Protein AF-A0A2A3YPL8-F1 (afdb_monomer_lite)

Sequence (164 aa):
PYVEADTEEEAMRKLDAIEKEHPQGISAQAAYKRYGPCTLHPAGFHTRKSAGYKYGGVKPVTVCTKKVTGIKMASQLRVKNGLMWVKAGIEIPQTANDKDLRTGGKYKKKYYTVKFTQTNMKYKCKGTKKHKWSASSIGRLRYQGRTLWARVTSPILSVPCGPH

pLDDT: mean 84.48, std 14.18, range [32.38, 96.62]

Structure (mmCIF, N/CA/C/O backbone):
data_AF-A0A2A3YPL8-F1
#
_entry.id   AF-A0A2A3YPL8-F1
#
loop_
_atom_site.group_PDB
_atom_site.id
_atom_site.type_symbol
_atom_site.label_atom_id
_atom_site.label_alt_id
_atom_site.label_comp_id
_atom_site.label_asym_id
_atom_site.label_entity_id
_atom_site.label_seq_id
_atom_site.pdbx_PDB_ins_code
_atom_site.Cartn_x
_atom_site.Cartn_y
_atom_site.Cartn_z
_atom_site.occupancy
_atom_site.B_iso_or_equiv
_atom_site.auth_seq_id
_atom_site.auth_comp_id
_atom_site.auth_asym_id
_atom_site.auth_atom_id
_atom_site.pdbx_PDB_model_num
ATOM 1 N N . PRO A 1 1 ? -1.170 -4.346 10.824 1.00 63.16 1 PRO A N 1
ATOM 2 C CA . PRO A 1 1 ? -2.210 -3.772 11.724 1.00 63.16 1 PRO A CA 1
ATOM 3 C C . PRO A 1 1 ? -1.957 -2.264 11.896 1.00 63.16 1 PRO A C 1
ATOM 5 O O . PRO A 1 1 ? -0.865 -1.838 11.533 1.00 63.16 1 PRO A O 1
ATOM 8 N N . TYR A 1 2 ? -2.930 -1.473 12.371 1.00 73.12 2 TYR A N 1
ATOM 9 C CA . TYR A 1 2 ? -2.817 -0.007 12.478 1.00 73.12 2 TYR A CA 1
ATOM 10 C C . TYR A 1 2 ? -2.493 0.472 13.915 1.00 73.12 2 TYR A C 1
ATOM 12 O O . TYR A 1 2 ? -3.326 0.377 14.798 1.00 73.12 2 TYR A O 1
ATOM 20 N N . VAL A 1 3 ? -1.323 1.040 14.184 1.00 76.50 3 VAL A N 1
ATOM 21 C CA . VAL A 1 3 ? -0.933 1.562 15.505 1.00 76.50 3 VAL A CA 1
ATOM 22 C C . VAL A 1 3 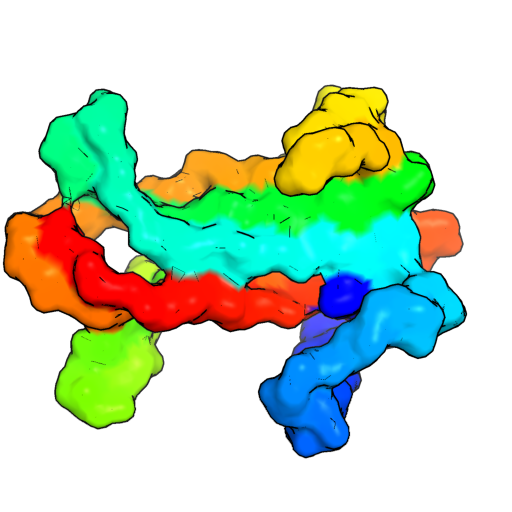? -1.430 2.982 15.762 1.00 76.50 3 VAL A C 1
ATOM 24 O O . VAL A 1 3 ? -1.438 3.805 14.857 1.00 76.50 3 VAL A O 1
ATOM 27 N N . GLU A 1 4 ? -1.827 3.288 16.995 1.00 79.12 4 GLU A N 1
ATOM 28 C CA . GLU A 1 4 ? -2.165 4.657 17.404 1.00 79.12 4 GLU A CA 1
ATOM 29 C C . GLU A 1 4 ? -0.896 5.486 17.634 1.00 79.12 4 GLU A C 1
ATOM 31 O O . GLU A 1 4 ? 0.023 5.050 18.338 1.00 79.12 4 GLU A O 1
ATOM 36 N N . ALA A 1 5 ? -0.838 6.661 17.011 1.00 80.62 5 ALA A N 1
ATOM 37 C CA . ALA A 1 5 ? 0.240 7.634 17.161 1.00 80.62 5 ALA A CA 1
ATOM 38 C C . ALA A 1 5 ? -0.201 8.998 16.621 1.00 80.62 5 ALA A C 1
ATOM 40 O O . ALA A 1 5 ? -0.953 9.069 15.636 1.00 80.62 5 ALA A O 1
ATOM 41 N N . ASP A 1 6 ? 0.318 10.064 17.221 1.00 80.31 6 ASP A N 1
ATOM 42 C CA . ASP A 1 6 ? -0.021 11.433 16.833 1.00 80.31 6 ASP A CA 1
ATOM 43 C C . ASP A 1 6 ? 0.791 11.899 15.620 1.00 80.31 6 ASP A C 1
ATOM 45 O O . ASP A 1 6 ? 0.291 12.667 14.791 1.00 80.31 6 ASP A O 1
ATOM 49 N N . THR A 1 7 ? 2.003 11.361 15.447 1.00 80.06 7 THR A N 1
ATOM 50 C CA . THR A 1 7 ? 2.887 11.658 14.313 1.00 80.06 7 THR A CA 1
ATOM 51 C C . THR A 1 7 ? 3.238 10.411 13.502 1.00 80.06 7 THR A C 1
ATOM 53 O O . THR A 1 7 ? 3.169 9.275 13.978 1.00 80.06 7 THR A O 1
ATOM 56 N N . GLU A 1 8 ? 3.624 10.624 12.240 1.00 78.19 8 GLU A N 1
ATOM 57 C CA . GLU A 1 8 ? 4.111 9.544 11.376 1.00 78.19 8 GLU A CA 1
ATOM 58 C C . GLU A 1 8 ? 5.420 8.948 11.908 1.00 78.19 8 GLU A C 1
ATOM 60 O O . GLU A 1 8 ? 5.601 7.735 11.885 1.00 78.19 8 GLU A O 1
ATOM 65 N N . GLU A 1 9 ? 6.311 9.777 12.447 1.00 82.00 9 GLU A N 1
ATOM 66 C CA . GLU A 1 9 ? 7.596 9.340 13.001 1.00 82.00 9 GLU A CA 1
ATOM 67 C C . GLU A 1 9 ? 7.408 8.416 14.209 1.00 82.00 9 GLU A C 1
ATOM 69 O O . GLU A 1 9 ? 8.010 7.343 14.280 1.00 82.00 9 GLU A O 1
ATOM 74 N N . GLU A 1 10 ? 6.519 8.787 15.132 1.00 80.31 10 GLU A N 1
ATOM 75 C CA . GLU A 1 10 ? 6.169 7.954 16.281 1.00 80.31 10 GLU A CA 1
ATOM 76 C C . GLU A 1 10 ? 5.510 6.642 15.826 1.00 80.31 10 GLU A C 1
ATOM 78 O O . GLU A 1 10 ? 5.859 5.563 16.315 1.00 80.31 10 GLU A O 1
ATOM 83 N N . ALA A 1 11 ? 4.605 6.712 14.843 1.00 79.06 11 ALA A N 1
ATOM 84 C CA . ALA A 1 11 ? 3.990 5.532 14.250 1.00 79.06 11 ALA A CA 1
ATOM 85 C C . ALA A 1 11 ? 5.027 4.574 13.659 1.00 79.06 11 ALA A C 1
ATOM 87 O O . ALA A 1 11 ? 4.959 3.371 13.915 1.00 79.06 11 ALA A O 1
ATOM 88 N N . MET A 1 12 ? 5.985 5.087 12.881 1.00 78.12 12 MET A N 1
ATOM 89 C CA . MET A 1 12 ? 7.026 4.263 12.270 1.00 78.12 12 MET A CA 1
ATOM 90 C C . MET A 1 12 ? 7.912 3.616 13.329 1.00 78.12 12 MET A C 1
ATOM 92 O O . MET A 1 12 ? 8.137 2.415 13.236 1.00 78.12 12 MET A O 1
ATOM 96 N N . ARG A 1 13 ? 8.304 4.338 14.390 1.00 78.94 13 ARG A N 1
ATOM 97 C CA . ARG A 1 13 ? 9.070 3.746 15.504 1.00 78.94 13 ARG A CA 1
ATOM 98 C C . ARG A 1 13 ? 8.303 2.620 16.201 1.00 78.94 13 ARG A C 1
ATOM 100 O O . ARG A 1 13 ? 8.882 1.572 16.481 1.00 78.94 13 ARG A O 1
ATOM 107 N N . LYS A 1 14 ? 7.000 2.800 16.451 1.00 76.81 14 LYS A N 1
ATOM 108 C CA . LYS A 1 14 ? 6.141 1.749 17.030 1.00 76.81 14 LYS A CA 1
ATOM 109 C C . LYS A 1 14 ? 6.022 0.538 16.101 1.00 76.81 14 LYS A C 1
ATOM 111 O O . LYS A 1 14 ? 6.071 -0.597 16.566 1.00 76.81 14 LYS A O 1
ATOM 116 N N . LEU A 1 15 ? 5.877 0.768 14.796 1.00 73.62 15 LEU A N 1
ATOM 117 C CA . LEU A 1 15 ? 5.802 -0.296 13.791 1.00 73.62 15 LEU A CA 1
ATOM 118 C C . LEU A 1 15 ? 7.136 -1.039 13.634 1.00 73.62 15 LEU A C 1
ATOM 120 O O . LEU A 1 15 ? 7.119 -2.261 13.534 1.00 73.62 15 LEU A O 1
ATOM 124 N N . ASP A 1 16 ? 8.269 -0.334 13.675 1.00 75.44 16 ASP A N 1
ATOM 125 C CA . ASP A 1 16 ? 9.614 -0.924 13.655 1.00 75.44 16 ASP A CA 1
ATOM 126 C C . ASP A 1 16 ? 9.837 -1.835 14.871 1.00 75.44 16 ASP A C 1
ATOM 128 O O . ASP A 1 16 ? 10.317 -2.960 14.724 1.00 75.44 16 ASP A O 1
ATOM 132 N N . ALA A 1 17 ? 9.452 -1.381 16.070 1.00 71.56 17 ALA A N 1
ATOM 133 C CA . ALA A 1 17 ? 9.551 -2.181 17.293 1.00 71.56 17 ALA A CA 1
ATOM 134 C C . ALA A 1 17 ? 8.712 -3.465 17.196 1.00 71.56 17 ALA A C 1
ATOM 136 O O . ALA A 1 17 ? 9.207 -4.559 17.461 1.00 71.56 17 ALA A O 1
ATOM 137 N N . ILE A 1 18 ? 7.475 -3.341 16.712 1.00 68.38 18 ILE A N 1
ATOM 138 C CA . ILE A 1 18 ? 6.569 -4.469 16.482 1.00 68.38 18 ILE A CA 1
ATOM 139 C C . ILE A 1 18 ? 7.136 -5.470 15.463 1.00 68.38 18 ILE A C 1
ATOM 141 O O . ILE A 1 18 ? 7.054 -6.677 15.680 1.00 68.38 18 ILE A O 1
ATOM 145 N N . GLU A 1 19 ? 7.683 -4.994 14.341 1.00 66.44 19 GLU A N 1
ATOM 146 C CA . GLU A 1 19 ? 8.289 -5.857 13.317 1.00 66.44 19 GLU A CA 1
ATOM 147 C C . GLU A 1 19 ? 9.526 -6.589 13.860 1.00 66.44 19 GLU A C 1
ATOM 149 O O . GLU A 1 19 ? 9.744 -7.752 13.519 1.00 66.44 19 GLU A O 1
ATOM 154 N N . LYS A 1 20 ? 10.302 -5.945 14.743 1.00 67.62 20 LYS A N 1
ATOM 155 C CA . LYS A 1 20 ? 11.466 -6.548 15.407 1.00 67.62 20 LYS A CA 1
ATOM 156 C C . LYS A 1 20 ? 11.073 -7.621 16.428 1.00 67.62 20 LYS A C 1
ATOM 158 O O . LYS A 1 20 ? 11.727 -8.658 16.490 1.00 67.62 20 LYS A O 1
ATOM 163 N N . GLU A 1 21 ? 10.023 -7.388 17.212 1.00 61.50 21 GLU A N 1
ATOM 164 C CA . GLU A 1 21 ? 9.518 -8.341 18.216 1.00 61.50 21 GLU A CA 1
ATOM 165 C C . GLU A 1 21 ? 8.763 -9.519 17.585 1.00 61.50 21 GLU A C 1
ATOM 167 O O . GLU A 1 21 ? 8.763 -10.631 18.115 1.00 61.50 21 GLU A O 1
ATOM 172 N N . HIS A 1 22 ? 8.141 -9.300 16.424 1.00 58.75 22 HIS A N 1
ATOM 173 C CA . HIS A 1 22 ? 7.321 -10.294 15.738 1.00 58.75 22 HIS A CA 1
ATOM 174 C C . HIS A 1 22 ? 7.706 -10.434 14.256 1.00 58.75 22 HIS A C 1
ATOM 176 O O . HIS A 1 22 ? 6.899 -10.107 13.378 1.00 58.75 22 HIS A O 1
ATOM 182 N N . PRO A 1 23 ? 8.887 -11.004 13.942 1.00 52.88 23 PRO A N 1
ATOM 183 C CA . PRO A 1 23 ? 9.346 -11.174 12.559 1.00 52.88 23 PRO A CA 1
ATOM 184 C C . PRO A 1 23 ? 8.433 -12.098 11.733 1.00 52.88 23 PRO A C 1
ATOM 186 O O . PRO A 1 23 ? 8.375 -11.983 10.511 1.00 52.88 23 PRO A O 1
ATOM 189 N N . GLN A 1 24 ? 7.676 -12.979 12.401 1.00 44.22 24 GLN A N 1
ATOM 190 C CA . GLN A 1 24 ? 6.705 -13.900 11.791 1.00 44.22 24 GLN A CA 1
ATOM 191 C C . GLN A 1 24 ? 5.288 -13.288 11.648 1.00 44.22 24 GLN A C 1
ATOM 193 O O . GLN A 1 24 ? 4.376 -13.940 11.139 1.00 44.22 24 GLN A O 1
ATOM 198 N N . GLY A 1 25 ? 5.092 -12.035 12.086 1.00 49.47 25 GLY A N 1
ATOM 199 C CA . GLY A 1 25 ? 3.812 -11.319 12.097 1.00 49.47 25 GLY A CA 1
ATOM 200 C C . GLY A 1 25 ? 3.022 -11.450 13.410 1.00 49.47 25 GLY A C 1
ATOM 201 O O . GLY A 1 25 ? 3.077 -12.464 14.099 1.00 49.47 25 GLY A O 1
ATOM 202 N N . ILE A 1 26 ? 2.258 -10.407 13.765 1.00 48.12 26 ILE A N 1
ATOM 203 C CA . ILE A 1 26 ? 1.371 -10.415 14.944 1.00 48.12 26 ILE A CA 1
ATOM 204 C C . ILE A 1 26 ? 0.098 -11.221 14.640 1.00 48.12 26 ILE A C 1
ATOM 206 O O . ILE A 1 26 ? -0.540 -11.010 13.603 1.00 48.12 26 ILE A O 1
ATOM 210 N N . SER A 1 27 ? -0.334 -12.074 15.574 1.00 37.09 27 SER A N 1
ATOM 211 C CA . SER A 1 27 ? -1.632 -12.754 15.495 1.00 37.09 27 SER A CA 1
ATOM 212 C C . SER A 1 27 ? -2.795 -11.747 15.431 1.00 37.09 27 SER A C 1
ATOM 214 O O . SER A 1 27 ? -2.871 -10.771 16.184 1.00 37.09 27 SER A O 1
ATOM 216 N N . ALA A 1 28 ? -3.737 -11.970 14.509 1.00 35.16 28 ALA A N 1
ATOM 217 C CA . ALA A 1 28 ? -4.826 -11.030 14.228 1.00 35.16 28 ALA A CA 1
ATOM 218 C C . ALA A 1 28 ? -5.714 -10.720 15.456 1.00 35.16 28 ALA A C 1
ATOM 220 O O . ALA A 1 28 ? -6.254 -9.618 15.542 1.00 35.16 28 ALA A O 1
ATOM 221 N N . GLN A 1 29 ? -5.834 -11.644 16.424 1.00 32.38 29 GLN A N 1
ATOM 222 C CA . GLN A 1 29 ? -6.605 -11.444 17.661 1.00 32.38 29 GLN A CA 1
ATOM 223 C C . GLN A 1 29 ? -5.930 -10.497 18.667 1.00 32.38 29 GLN A C 1
ATOM 225 O O . GLN A 1 29 ? -6.612 -9.631 19.217 1.00 32.38 29 GLN A O 1
ATOM 230 N N . ALA A 1 30 ? -4.613 -10.602 18.884 1.00 34.84 30 ALA A N 1
ATOM 231 C CA . ALA A 1 30 ? -3.884 -9.683 19.765 1.00 34.84 30 ALA A CA 1
ATOM 232 C C . ALA A 1 30 ? -3.809 -8.271 19.158 1.00 34.84 30 ALA A C 1
ATOM 234 O O . ALA A 1 30 ? -3.880 -7.268 19.870 1.00 34.84 30 ALA A O 1
ATOM 235 N N . ALA A 1 31 ? -3.760 -8.189 17.824 1.00 41.31 31 ALA A N 1
ATOM 236 C CA . ALA A 1 31 ? -3.744 -6.920 17.116 1.00 41.31 31 ALA A CA 1
ATOM 237 C C . ALA A 1 31 ? -5.090 -6.169 17.161 1.00 41.31 31 ALA A C 1
ATOM 239 O O . ALA A 1 31 ? -5.108 -4.944 17.249 1.00 41.31 31 ALA A O 1
ATOM 240 N N . TYR A 1 32 ? -6.223 -6.879 17.139 1.00 37.53 32 TYR A N 1
ATOM 241 C CA . TYR A 1 32 ? -7.555 -6.260 17.073 1.00 37.53 32 TYR A CA 1
ATOM 242 C C . TYR A 1 32 ? -7.919 -5.452 18.330 1.00 37.53 32 TYR A C 1
ATOM 244 O O . TYR A 1 32 ? -8.640 -4.460 18.238 1.00 37.53 32 TYR A O 1
ATOM 252 N N . LYS A 1 33 ? -7.401 -5.844 19.505 1.00 37.94 33 LYS A N 1
ATOM 253 C CA . LYS A 1 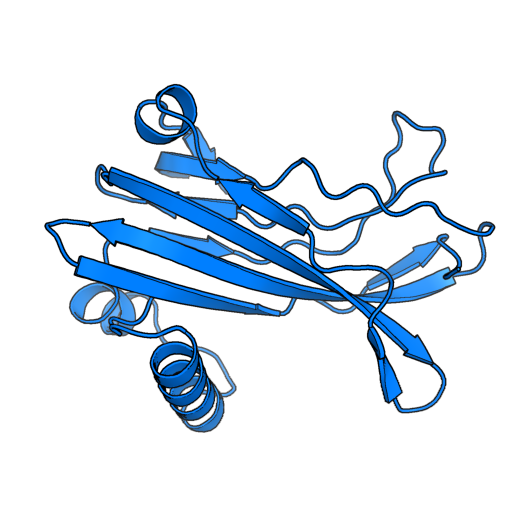33 ? -7.642 -5.132 20.773 1.00 37.94 33 LYS A CA 1
ATOM 254 C C . LYS A 1 33 ? -6.800 -3.859 20.939 1.00 37.94 33 LYS A C 1
ATOM 256 O O . LYS A 1 33 ? -7.202 -2.996 21.710 1.00 37.94 33 LYS A O 1
ATOM 261 N N . ARG A 1 34 ? -5.668 -3.726 20.233 1.00 51.03 34 ARG A N 1
ATOM 262 C CA . ARG A 1 34 ? -4.742 -2.581 20.369 1.00 51.03 34 ARG A CA 1
ATOM 263 C C . ARG A 1 34 ? -4.684 -1.646 19.154 1.00 51.03 34 ARG A C 1
ATOM 265 O O . ARG A 1 34 ? -4.267 -0.507 19.314 1.00 51.03 34 ARG A O 1
ATOM 272 N N . TYR A 1 35 ? -5.093 -2.088 17.959 1.00 58.19 35 TYR A N 1
ATOM 273 C CA . TYR A 1 35 ? -4.652 -1.463 16.699 1.00 58.19 35 TYR A CA 1
ATOM 274 C C . TYR A 1 35 ? -5.785 -1.135 15.689 1.00 58.19 35 TYR A C 1
ATOM 276 O O . TYR A 1 35 ? -5.585 -1.124 14.475 1.00 58.19 35 TYR A O 1
ATOM 284 N N . GLY A 1 36 ? -6.998 -0.849 16.179 1.00 72.38 36 GLY A N 1
ATOM 285 C CA . GLY A 1 36 ? -8.106 -0.290 15.385 1.00 72.38 36 GLY A CA 1
ATOM 286 C C . GLY A 1 36 ? -8.902 -1.263 14.495 1.00 72.38 36 GLY A C 1
ATOM 287 O O . GLY A 1 36 ? -8.561 -2.436 14.361 1.00 72.38 36 GLY A O 1
ATOM 288 N N . PRO A 1 37 ? -9.998 -0.793 13.859 1.00 87.50 37 PRO A N 1
ATOM 289 C CA . PRO A 1 37 ? -10.951 -1.650 13.143 1.00 87.50 37 PRO A CA 1
ATOM 290 C C . PRO A 1 37 ? -10.505 -2.052 11.730 1.00 87.50 37 PRO A C 1
ATOM 292 O O . PRO A 1 37 ? -11.273 -2.698 11.013 1.00 87.50 37 PRO A O 1
ATOM 295 N N . CYS A 1 38 ? -9.313 -1.634 11.296 1.00 88.25 38 CYS A N 1
ATOM 296 C CA . CYS A 1 38 ? -8.846 -1.812 9.927 1.00 88.25 38 CYS A CA 1
ATOM 297 C C . CYS A 1 38 ? -7.549 -2.607 9.846 1.00 88.25 38 CYS A C 1
ATOM 299 O O . CYS A 1 38 ? -6.727 -2.625 10.757 1.00 88.25 38 CYS A O 1
ATOM 301 N N . THR A 1 39 ? -7.331 -3.233 8.695 1.00 89.38 39 THR A N 1
ATOM 302 C CA . THR A 1 39 ? -6.082 -3.903 8.343 1.00 89.38 39 THR A CA 1
ATOM 303 C C . THR A 1 39 ? -5.640 -3.452 6.961 1.00 89.38 39 THR A C 1
ATOM 305 O O . THR A 1 39 ? -6.428 -3.463 6.017 1.00 89.38 39 THR A O 1
ATOM 308 N N . LEU A 1 40 ? -4.372 -3.054 6.857 1.00 88.88 40 LEU A N 1
ATOM 309 C CA . LEU A 1 40 ? -3.703 -2.781 5.593 1.00 88.88 40 LEU A CA 1
ATOM 310 C C . LEU A 1 40 ? -3.087 -4.080 5.067 1.00 88.88 40 LEU A C 1
ATOM 312 O O . LEU A 1 40 ? -2.344 -4.751 5.783 1.00 88.88 40 LEU A O 1
ATOM 316 N N . HIS A 1 41 ? -3.395 -4.430 3.824 1.00 89.56 41 HIS A N 1
ATOM 317 C CA . HIS A 1 41 ? -2.854 -5.591 3.135 1.00 89.56 41 HIS A CA 1
ATOM 318 C C . HIS A 1 41 ? -1.925 -5.159 1.998 1.00 89.56 41 HIS A C 1
ATOM 320 O O . HIS A 1 41 ? -2.321 -4.324 1.175 1.00 89.56 41 HIS A O 1
ATOM 326 N N . PRO A 1 42 ? -0.721 -5.749 1.904 1.00 88.88 42 PRO A N 1
ATOM 327 C CA . PRO A 1 42 ? 0.171 -5.495 0.787 1.00 88.88 42 PRO A CA 1
ATOM 328 C C . PRO A 1 42 ? -0.378 -6.110 -0.503 1.00 88.88 42 PRO A C 1
ATOM 330 O O . PRO A 1 42 ? -1.154 -7.069 -0.482 1.00 88.88 42 PRO A O 1
ATOM 333 N N . ALA A 1 43 ? 0.092 -5.599 -1.637 1.00 87.00 43 ALA A N 1
ATOM 334 C CA . ALA A 1 43 ? -0.147 -6.197 -2.942 1.00 87.00 43 ALA A CA 1
ATOM 335 C C . ALA A 1 43 ? 1.158 -6.239 -3.729 1.00 87.00 43 ALA A C 1
ATOM 337 O O . ALA A 1 43 ? 1.877 -5.247 -3.796 1.00 87.00 43 ALA A O 1
ATOM 338 N N . GLY A 1 44 ? 1.445 -7.383 -4.346 1.00 88.25 44 GLY A N 1
ATOM 339 C CA . GLY A 1 44 ? 2.623 -7.536 -5.189 1.00 88.25 44 GLY A CA 1
ATOM 340 C C . GLY A 1 44 ? 2.625 -6.567 -6.373 1.00 88.25 44 GLY A C 1
ATOM 341 O O . GLY A 1 44 ? 1.570 -6.194 -6.905 1.00 88.25 44 GLY A O 1
ATOM 342 N N . PHE A 1 45 ? 3.828 -6.170 -6.789 1.00 92.50 45 PHE A N 1
ATOM 343 C CA . PHE A 1 45 ? 3.999 -5.377 -7.999 1.00 92.50 45 PHE A CA 1
ATOM 344 C C . PHE A 1 45 ? 3.485 -6.162 -9.207 1.00 92.50 45 PHE A C 1
ATOM 346 O O . PHE A 1 45 ? 3.796 -7.341 -9.367 1.00 92.50 45 PHE A O 1
ATOM 353 N N . HIS A 1 46 ? 2.699 -5.513 -10.057 1.00 92.75 46 HIS A N 1
ATOM 354 C CA . HIS A 1 46 ? 2.190 -6.107 -11.287 1.00 92.75 46 HIS A CA 1
ATOM 355 C C . HIS A 1 46 ? 2.150 -5.075 -12.403 1.00 92.75 46 HIS A C 1
ATOM 357 O O . HIS A 1 46 ? 1.927 -3.884 -12.174 1.00 92.75 46 HIS A O 1
ATOM 363 N N . THR A 1 47 ? 2.328 -5.549 -13.630 1.00 92.12 47 THR A N 1
ATOM 364 C CA . THR A 1 47 ? 2.124 -4.763 -14.842 1.00 92.12 47 THR A CA 1
ATOM 365 C C . THR A 1 47 ? 0.647 -4.754 -15.238 1.00 92.12 47 THR A C 1
ATOM 367 O O . THR A 1 47 ? -0.110 -5.698 -15.003 1.00 92.12 47 THR A O 1
ATOM 370 N N . ARG A 1 48 ? 0.198 -3.640 -15.814 1.00 87.12 48 ARG A N 1
ATOM 371 C CA . ARG A 1 48 ? -1.193 -3.403 -16.201 1.00 87.12 48 ARG A CA 1
ATOM 372 C C . ARG A 1 48 ? -1.423 -3.922 -17.621 1.00 87.12 48 ARG A C 1
ATOM 374 O O . ARG A 1 48 ? -0.960 -3.306 -18.580 1.00 87.12 48 ARG A O 1
ATOM 381 N N . LYS A 1 49 ? -2.201 -5.003 -17.761 1.00 84.06 49 LYS A N 1
ATOM 382 C CA . LYS A 1 49 ? -2.606 -5.551 -19.072 1.00 84.06 49 LYS A CA 1
ATOM 383 C C . LYS A 1 49 ? -3.308 -4.503 -19.943 1.00 84.06 49 LYS A C 1
ATOM 385 O O . LYS A 1 49 ? -2.972 -4.365 -21.112 1.00 84.06 49 LYS A O 1
ATOM 390 N N . SER A 1 50 ? -4.205 -3.707 -19.355 1.00 80.56 50 SER A N 1
ATOM 391 C CA . SER A 1 50 ? -4.957 -2.654 -20.060 1.00 80.56 50 SER A CA 1
ATOM 392 C C . SER A 1 50 ? -4.090 -1.545 -20.665 1.00 80.56 50 SER A C 1
ATOM 394 O O . SER A 1 50 ? -4.575 -0.780 -21.484 1.00 80.56 50 SER A O 1
ATOM 396 N N . ALA A 1 51 ? -2.816 -1.446 -20.276 1.00 80.44 51 ALA A N 1
ATOM 397 C CA . ALA A 1 51 ? -1.871 -0.479 -20.824 1.00 80.44 51 ALA A CA 1
ATOM 398 C C . ALA A 1 51 ? -0.748 -1.158 -21.629 1.00 80.44 51 ALA A C 1
ATOM 400 O O . ALA A 1 51 ? 0.372 -0.647 -21.683 1.00 80.44 51 ALA A O 1
ATOM 401 N N . GLY A 1 52 ? -1.016 -2.348 -22.183 1.00 83.06 52 GLY A N 1
ATOM 402 C CA . GLY A 1 52 ? -0.043 -3.130 -22.951 1.00 83.06 52 GLY A CA 1
ATOM 403 C C . GLY A 1 52 ? 1.205 -3.486 -22.144 1.00 83.06 52 GLY A C 1
ATOM 404 O O . GLY A 1 52 ? 2.301 -3.495 -22.690 1.00 83.06 52 GLY A O 1
ATOM 405 N N . TYR A 1 53 ? 1.060 -3.683 -20.827 1.00 86.69 53 TYR A N 1
ATOM 406 C CA . TYR A 1 53 ? 2.157 -3.953 -19.890 1.00 86.69 53 TYR A CA 1
ATOM 407 C C . TYR A 1 53 ? 3.214 -2.835 -19.771 1.00 86.69 53 TYR A C 1
ATOM 409 O O . TYR A 1 53 ? 4.215 -3.013 -19.084 1.00 86.69 53 TYR A O 1
ATOM 417 N N . LYS A 1 54 ? 2.965 -1.646 -20.342 1.00 89.81 54 LYS A N 1
ATOM 418 C CA . LYS A 1 54 ? 3.877 -0.485 -20.287 1.00 89.81 54 LYS A CA 1
ATOM 419 C C . LYS A 1 54 ? 3.921 0.208 -18.925 1.00 89.81 54 LYS A C 1
ATOM 421 O O . LYS A 1 54 ? 4.770 1.067 -18.705 1.00 89.81 54 LYS A O 1
ATOM 426 N N . TYR A 1 55 ? 2.993 -0.126 -18.029 1.00 92.81 55 TYR A N 1
ATOM 427 C CA . TYR A 1 55 ? 2.920 0.448 -16.692 1.00 92.81 55 TYR A CA 1
ATOM 428 C C . TYR A 1 55 ? 2.780 -0.634 -15.635 1.00 92.81 55 TYR A C 1
ATOM 430 O O . TYR A 1 55 ? 2.054 -1.604 -15.846 1.00 92.81 55 TYR A O 1
ATOM 438 N N . GLY A 1 56 ? 3.398 -0.426 -14.478 1.00 92.44 56 GLY A N 1
ATOM 439 C CA . GLY A 1 56 ? 3.269 -1.283 -13.311 1.00 92.44 56 GLY A CA 1
ATOM 440 C C . GLY A 1 56 ? 2.976 -0.509 -12.033 1.00 92.44 56 GLY A C 1
ATOM 441 O O . GLY A 1 56 ? 2.950 0.722 -12.006 1.00 92.44 56 GLY A O 1
ATOM 442 N N . GLY A 1 57 ? 2.689 -1.246 -10.971 1.00 93.75 57 GLY A N 1
ATOM 443 C CA . GLY A 1 57 ? 2.445 -0.673 -9.659 1.00 93.75 57 GLY A CA 1
ATOM 444 C C . GLY A 1 57 ? 1.989 -1.710 -8.649 1.00 93.75 57 GLY A C 1
ATOM 445 O O . GLY A 1 57 ? 1.828 -2.890 -8.957 1.00 93.75 57 GLY A O 1
ATOM 446 N N . VAL A 1 58 ? 1.750 -1.234 -7.434 1.00 93.62 58 VAL A N 1
ATOM 447 C CA . VAL A 1 58 ? 1.115 -1.995 -6.357 1.00 93.62 58 VAL A CA 1
ATOM 448 C C . VAL A 1 58 ? -0.293 -1.465 -6.113 1.00 93.62 58 VAL A C 1
ATOM 450 O O . VAL A 1 58 ? -0.591 -0.307 -6.404 1.00 93.62 58 VAL A O 1
ATOM 453 N N . LYS A 1 59 ? -1.167 -2.332 -5.600 1.00 94.69 59 LYS A N 1
ATOM 454 C CA . LYS A 1 59 ? -2.548 -1.994 -5.222 1.00 94.69 59 LYS A CA 1
ATOM 455 C C . LYS A 1 59 ? -2.855 -2.482 -3.806 1.00 94.69 59 LYS A C 1
ATOM 457 O O . LYS A 1 59 ? -3.663 -3.399 -3.649 1.00 94.69 59 LYS A O 1
ATOM 46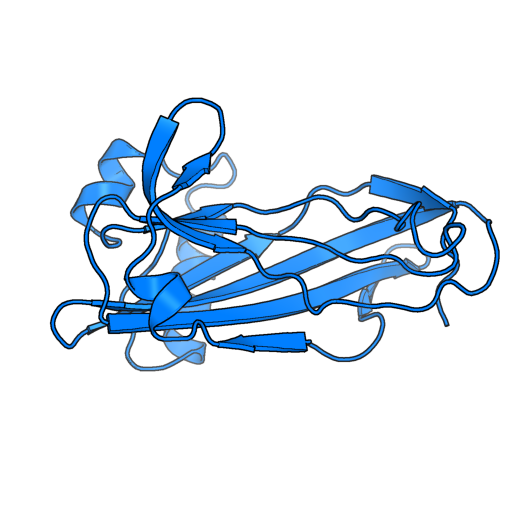2 N N . PRO A 1 60 ? -2.150 -1.968 -2.787 1.00 93.06 60 PRO A N 1
ATOM 463 C CA . PRO A 1 60 ? -2.449 -2.314 -1.404 1.00 93.06 60 PRO A CA 1
ATOM 464 C C . PRO A 1 60 ? -3.911 -1.981 -1.067 1.00 93.06 60 PRO A C 1
ATOM 466 O O . PRO A 1 60 ? -4.516 -1.073 -1.650 1.00 93.06 60 PRO A O 1
ATOM 469 N N . VAL A 1 61 ? -4.477 -2.739 -0.131 1.00 94.00 61 VAL A N 1
ATOM 470 C CA . VAL A 1 61 ? -5.899 -2.666 0.227 1.00 94.00 61 VAL A CA 1
ATOM 471 C C . VAL A 1 61 ? -6.038 -2.488 1.728 1.00 94.00 61 VAL A C 1
ATOM 473 O O . VAL A 1 61 ? -5.560 -3.325 2.490 1.00 94.00 61 VAL A O 1
ATOM 476 N N . THR A 1 62 ? -6.752 -1.453 2.151 1.00 93.12 62 THR A N 1
ATOM 477 C CA . THR A 1 62 ? -7.222 -1.315 3.529 1.00 93.12 62 THR A CA 1
ATOM 478 C C . THR A 1 62 ? -8.650 -1.828 3.629 1.00 93.12 62 THR A C 1
ATOM 480 O O . THR A 1 62 ? -9.532 -1.399 2.884 1.00 93.12 62 THR A O 1
ATOM 483 N N . VAL A 1 63 ? -8.888 -2.746 4.561 1.00 92.94 63 VAL A N 1
ATOM 484 C CA . VAL A 1 63 ? -10.221 -3.276 4.869 1.00 92.94 63 VAL A CA 1
ATOM 485 C C . VAL A 1 63 ? -10.572 -2.997 6.319 1.00 92.94 63 VAL A C 1
ATOM 487 O O . VAL A 1 63 ? -9.722 -3.166 7.190 1.00 92.94 63 VAL A O 1
ATOM 490 N N . CYS A 1 64 ? -11.812 -2.591 6.584 1.00 92.06 64 CYS A N 1
ATOM 491 C CA . CYS A 1 64 ? -12.283 -2.252 7.924 1.00 92.06 64 CYS A CA 1
ATOM 492 C C . CYS A 1 64 ? -13.574 -2.984 8.273 1.00 92.06 64 CYS A C 1
ATOM 494 O O . CYS A 1 64 ? -14.495 -3.084 7.462 1.00 92.06 64 CYS A O 1
ATOM 496 N N . THR A 1 65 ? -13.669 -3.464 9.508 1.00 91.06 65 THR A N 1
ATOM 497 C CA . THR A 1 65 ? -14.893 -4.077 10.046 1.00 91.06 65 THR A CA 1
ATOM 498 C C . THR A 1 65 ? -15.898 -3.034 10.536 1.00 91.06 65 THR A C 1
ATOM 500 O O . THR A 1 65 ? -17.089 -3.323 10.612 1.00 91.06 65 THR A O 1
ATOM 503 N N . LYS A 1 66 ? -15.449 -1.805 10.817 1.00 91.12 66 LYS A N 1
ATOM 504 C CA . LYS A 1 66 ? -16.284 -0.676 11.257 1.00 91.12 66 LYS A CA 1
ATOM 505 C C . LYS A 1 66 ? -16.162 0.513 10.302 1.00 91.12 66 LYS A C 1
ATOM 507 O O . LYS A 1 66 ? -15.210 0.590 9.526 1.00 91.12 66 LYS A O 1
ATOM 512 N N . LYS A 1 67 ? -17.128 1.436 10.376 1.00 91.44 67 LYS A N 1
ATOM 513 C CA . LYS A 1 67 ? -17.066 2.730 9.681 1.00 91.44 67 LYS A CA 1
ATOM 514 C C . LYS A 1 67 ? -15.918 3.570 10.237 1.00 91.44 67 LYS A C 1
ATOM 516 O O . LYS A 1 67 ? -15.638 3.531 11.434 1.00 91.44 67 LYS A O 1
ATOM 521 N N . VAL A 1 68 ? -15.272 4.322 9.359 1.00 92.00 68 VAL A N 1
ATOM 522 C CA . VAL A 1 68 ? -14.114 5.170 9.661 1.00 92.00 68 VAL A CA 1
ATOM 523 C C . VAL A 1 68 ? -14.295 6.511 8.962 1.00 92.00 68 VAL A C 1
ATOM 525 O O . VAL A 1 68 ? -15.007 6.586 7.963 1.00 92.00 68 VAL A O 1
ATOM 528 N N . THR A 1 69 ? -13.693 7.571 9.494 1.00 92.38 69 THR A N 1
ATOM 529 C CA . THR A 1 69 ? -13.934 8.946 9.021 1.00 92.38 69 THR A CA 1
ATOM 530 C C . THR A 1 69 ? -12.877 9.444 8.045 1.00 92.38 69 THR A C 1
ATOM 532 O O . THR A 1 69 ? -13.041 10.502 7.451 1.00 92.38 69 THR A O 1
ATOM 535 N N . GLY A 1 70 ? -11.798 8.688 7.838 1.00 93.00 70 GLY A N 1
ATOM 536 C CA . GLY A 1 70 ? -10.806 9.023 6.824 1.00 93.00 70 GLY A CA 1
ATOM 537 C C . GLY A 1 70 ? -9.766 7.934 6.648 1.00 93.00 70 GLY A C 1
ATOM 538 O O . GLY A 1 70 ? -9.299 7.352 7.625 1.00 93.00 70 GLY A O 1
ATOM 539 N N . ILE A 1 71 ? -9.379 7.682 5.401 1.00 94.25 71 ILE A N 1
ATOM 540 C CA . ILE A 1 71 ? -8.277 6.788 5.048 1.00 94.25 71 ILE A CA 1
ATOM 541 C C . ILE A 1 71 ? -7.355 7.550 4.094 1.00 94.25 71 ILE A C 1
ATOM 543 O O . ILE A 1 71 ? -7.807 8.103 3.096 1.00 94.25 71 ILE A O 1
ATOM 547 N N . LYS A 1 72 ? -6.056 7.571 4.385 1.00 95.12 72 LYS A N 1
ATOM 548 C CA . LYS A 1 72 ? -5.006 8.010 3.462 1.00 95.12 72 LYS A CA 1
ATOM 549 C C . LYS A 1 72 ? -4.018 6.867 3.306 1.00 95.12 72 LYS A C 1
ATOM 551 O O . LYS A 1 72 ? -3.663 6.225 4.285 1.00 95.12 72 LYS A O 1
ATOM 556 N N . MET A 1 73 ? -3.586 6.599 2.089 1.00 93.38 73 MET A N 1
ATOM 557 C CA . MET A 1 73 ? -2.542 5.626 1.803 1.00 93.38 73 MET A CA 1
ATOM 558 C C . MET A 1 73 ? -1.436 6.292 1.009 1.00 93.38 73 MET A C 1
ATOM 560 O O . MET A 1 73 ? -1.703 7.211 0.243 1.00 93.38 73 MET A O 1
ATOM 564 N N . ALA A 1 74 ? -0.213 5.823 1.175 1.00 93.88 74 ALA A N 1
ATOM 565 C CA . ALA A 1 74 ? 0.921 6.214 0.367 1.00 93.88 74 ALA A CA 1
ATOM 566 C C . ALA A 1 74 ? 1.738 4.966 0.039 1.00 93.88 74 ALA A C 1
ATOM 568 O O . ALA A 1 74 ? 1.875 4.079 0.879 1.00 93.88 74 ALA A O 1
ATOM 569 N N . SER A 1 75 ? 2.226 4.856 -1.194 1.00 93.94 75 SER A N 1
ATOM 570 C CA . SER A 1 75 ? 3.055 3.725 -1.613 1.00 93.94 75 SER A CA 1
ATOM 571 C C . SER A 1 75 ? 4.322 4.206 -2.293 1.00 93.94 75 SER A C 1
ATOM 573 O O . SER A 1 75 ? 4.257 5.028 -3.202 1.00 93.94 75 SER A O 1
ATOM 575 N N . GLN A 1 76 ? 5.454 3.626 -1.909 1.00 95.12 76 GLN A N 1
ATOM 576 C CA . GLN A 1 76 ? 6.763 3.868 -2.502 1.00 95.12 76 GLN A CA 1
ATOM 577 C C . GLN A 1 76 ? 7.284 2.564 -3.099 1.00 95.12 76 GLN A C 1
ATOM 579 O O . GLN A 1 76 ? 7.488 1.576 -2.388 1.00 95.12 76 GLN A O 1
ATOM 584 N N . LEU A 1 77 ? 7.529 2.563 -4.408 1.00 94.00 77 LEU A N 1
ATOM 585 C CA . LEU A 1 77 ? 8.135 1.424 -5.090 1.00 94.00 77 LEU A CA 1
ATOM 586 C C . LEU A 1 77 ? 9.626 1.333 -4.774 1.00 94.00 77 LEU A C 1
ATOM 588 O O . LEU A 1 77 ? 10.307 2.353 -4.622 1.00 94.00 77 LEU A O 1
ATOM 592 N N . ARG A 1 78 ? 10.129 0.100 -4.730 1.00 93.19 78 ARG A N 1
ATOM 593 C CA . ARG A 1 78 ? 11.553 -0.214 -4.675 1.00 93.19 78 ARG A CA 1
ATOM 594 C C . ARG A 1 78 ? 11.899 -1.288 -5.697 1.00 93.19 78 ARG A C 1
ATOM 596 O O . ARG A 1 78 ? 11.159 -2.259 -5.863 1.00 93.19 78 ARG A O 1
ATOM 603 N N . VAL A 1 79 ? 13.045 -1.134 -6.340 1.00 93.38 79 VAL A N 1
ATOM 604 C CA . VAL A 1 79 ? 13.612 -2.116 -7.267 1.00 93.38 79 VAL A CA 1
ATOM 605 C C . VAL A 1 79 ? 14.944 -2.609 -6.717 1.00 93.38 79 VAL A C 1
ATOM 607 O O . VAL A 1 79 ? 15.682 -1.854 -6.081 1.00 93.38 79 VAL A O 1
ATOM 610 N N . LYS A 1 80 ? 15.251 -3.890 -6.918 1.00 90.69 80 LYS A N 1
ATOM 611 C CA . LYS A 1 80 ? 16.548 -4.438 -6.521 1.00 90.69 80 LYS A CA 1
ATOM 612 C C . LYS A 1 80 ? 17.614 -4.024 -7.536 1.00 90.69 80 LYS A C 1
ATOM 614 O O . LYS A 1 80 ? 17.495 -4.370 -8.712 1.00 90.69 80 LYS A O 1
ATOM 619 N N . ASN A 1 81 ? 18.651 -3.337 -7.068 1.00 87.62 81 ASN A N 1
ATOM 620 C CA . ASN A 1 81 ? 19.849 -3.004 -7.830 1.00 87.62 81 ASN A CA 1
ATOM 621 C C . ASN A 1 81 ? 21.079 -3.572 -7.101 1.00 87.62 81 ASN A C 1
ATOM 623 O O . ASN A 1 81 ? 21.426 -3.119 -6.009 1.00 87.62 81 ASN A O 1
ATOM 627 N N . GLY A 1 82 ? 21.688 -4.621 -7.659 1.00 86.31 82 GLY A N 1
ATOM 628 C CA . GLY A 1 82 ? 22.725 -5.395 -6.969 1.00 86.31 82 GLY A CA 1
ATOM 629 C C . GLY A 1 82 ? 22.214 -5.993 -5.651 1.00 86.31 82 GLY A C 1
ATOM 630 O O . GLY A 1 82 ? 21.210 -6.714 -5.627 1.00 86.31 82 GLY A O 1
ATOM 631 N N . LEU A 1 83 ? 22.898 -5.681 -4.546 1.00 84.44 83 LEU A N 1
ATOM 632 C CA . LEU A 1 83 ? 22.507 -6.086 -3.189 1.00 84.44 83 LEU A CA 1
ATOM 633 C C . LEU A 1 83 ? 21.509 -5.122 -2.523 1.00 84.44 83 LEU A C 1
ATOM 635 O O . LEU A 1 83 ? 20.932 -5.472 -1.497 1.00 84.44 83 LEU A O 1
ATOM 639 N N . MET A 1 84 ? 21.253 -3.950 -3.111 1.00 82.56 84 MET A N 1
ATOM 640 C CA . MET A 1 84 ? 20.446 -2.895 -2.494 1.00 82.56 84 MET A CA 1
ATOM 641 C C . MET A 1 84 ? 19.026 -2.811 -3.063 1.00 82.56 84 MET A C 1
ATOM 643 O O . MET A 1 84 ? 18.768 -3.117 -4.229 1.00 82.56 84 MET A O 1
ATOM 647 N N . TRP A 1 85 ? 18.093 -2.342 -2.234 1.00 86.12 85 TRP A N 1
ATOM 648 C CA . TRP A 1 85 ? 16.742 -1.961 -2.645 1.00 86.12 85 TRP A CA 1
ATOM 649 C C . TRP A 1 85 ? 16.665 -0.447 -2.799 1.00 86.12 85 TRP A C 1
ATOM 651 O O . TRP A 1 85 ? 16.627 0.279 -1.808 1.00 86.12 85 TRP A O 1
ATOM 661 N N . VAL A 1 86 ? 16.615 0.031 -4.039 1.00 90.94 86 VAL A N 1
ATOM 662 C CA . VAL A 1 86 ? 16.582 1.467 -4.342 1.00 90.94 86 VAL A CA 1
ATOM 663 C C . VAL A 1 86 ? 15.151 1.929 -4.586 1.00 90.94 86 VAL A C 1
ATOM 665 O O . VAL A 1 86 ? 14.339 1.183 -5.139 1.00 90.94 86 VAL A O 1
ATOM 668 N N . LYS A 1 87 ? 14.819 3.152 -4.155 1.00 91.94 87 LYS A N 1
ATOM 669 C CA . LYS A 1 87 ? 13.513 3.766 -4.442 1.00 91.94 87 LYS A CA 1
ATOM 670 C C . LYS A 1 87 ? 13.359 3.942 -5.954 1.00 91.94 87 LYS A C 1
ATOM 672 O O . LYS A 1 87 ? 14.289 4.374 -6.624 1.00 91.94 87 LYS A O 1
ATOM 677 N N . ALA A 1 88 ? 12.183 3.614 -6.474 1.00 90.81 88 ALA A N 1
ATOM 678 C CA . ALA A 1 88 ? 11.849 3.771 -7.882 1.00 90.81 88 ALA A CA 1
ATOM 679 C C . ALA A 1 88 ? 10.686 4.759 -8.028 1.00 90.81 88 ALA A C 1
ATOM 681 O O . ALA A 1 88 ? 9.546 4.437 -7.695 1.00 90.81 88 ALA A O 1
ATOM 682 N N . GLY A 1 89 ? 10.978 5.961 -8.527 1.00 88.38 89 GLY A N 1
ATOM 683 C CA . GLY A 1 89 ? 10.008 7.056 -8.592 1.00 88.38 89 GLY A CA 1
ATOM 684 C C . GLY A 1 89 ? 9.636 7.626 -7.218 1.00 88.38 89 GLY A C 1
ATOM 685 O O . GLY A 1 89 ? 10.223 7.266 -6.195 1.00 88.38 89 GLY A O 1
ATOM 686 N N . ILE A 1 90 ? 8.655 8.527 -7.214 1.00 91.62 90 ILE A N 1
ATOM 687 C CA . ILE A 1 90 ? 8.151 9.187 -6.005 1.00 91.62 90 ILE A CA 1
ATOM 688 C C . ILE A 1 90 ? 7.144 8.312 -5.250 1.00 91.62 90 ILE A C 1
ATOM 690 O O . ILE A 1 90 ? 6.513 7.416 -5.821 1.00 91.62 90 ILE A O 1
ATOM 694 N N . GLU A 1 91 ? 6.959 8.608 -3.968 1.00 93.81 91 GLU A N 1
ATOM 695 C CA . GLU A 1 91 ? 5.850 8.066 -3.197 1.00 93.81 91 GLU A CA 1
ATOM 696 C C . GLU A 1 91 ? 4.524 8.627 -3.724 1.00 93.81 91 GLU A C 1
ATOM 698 O O . GLU A 1 91 ? 4.380 9.829 -3.944 1.00 93.81 91 GLU A O 1
ATOM 703 N N . ILE A 1 92 ? 3.545 7.749 -3.937 1.00 96.12 92 ILE A N 1
ATOM 704 C CA . ILE A 1 92 ? 2.237 8.132 -4.465 1.00 96.12 92 ILE A CA 1
ATOM 705 C C . ILE A 1 92 ? 1.201 8.073 -3.341 1.00 96.12 92 ILE A C 1
ATOM 707 O O . ILE A 1 92 ? 0.870 6.963 -2.904 1.00 96.12 92 ILE A O 1
ATOM 711 N N . PRO A 1 93 ? 0.656 9.219 -2.895 1.00 96.12 93 PRO A N 1
ATOM 712 C CA . PRO A 1 93 ? -0.437 9.262 -1.937 1.00 96.12 93 PRO A CA 1
ATOM 713 C C . PRO A 1 93 ? -1.800 9.074 -2.620 1.00 96.12 93 PRO A C 1
ATOM 715 O O . PRO A 1 93 ? -1.993 9.436 -3.779 1.00 96.12 93 PRO A O 1
ATOM 718 N N . GLN A 1 94 ? -2.776 8.543 -1.891 1.00 96.62 94 GLN A N 1
ATOM 719 C CA . GLN A 1 94 ? -4.188 8.520 -2.260 1.00 96.62 94 GLN A CA 1
ATOM 720 C C . GLN A 1 94 ? -5.044 8.664 -0.999 1.00 96.62 94 GLN A C 1
ATOM 722 O O . GLN A 1 94 ? -4.876 7.916 -0.035 1.00 96.62 94 GLN A O 1
ATOM 727 N N . THR A 1 95 ? -5.979 9.607 -1.017 1.00 96.56 95 THR A N 1
ATOM 728 C CA . THR A 1 95 ? -6.955 9.807 0.060 1.00 96.56 95 THR A CA 1
ATOM 729 C C . THR A 1 95 ? -8.296 9.226 -0.374 1.00 96.56 95 THR A C 1
ATOM 731 O O . THR A 1 95 ? -8.701 9.408 -1.521 1.00 96.56 95 THR A O 1
ATOM 734 N N . ALA A 1 96 ? -8.957 8.503 0.525 1.00 94.44 96 ALA A N 1
ATOM 735 C CA . ALA A 1 96 ? -10.308 8.005 0.318 1.00 94.44 96 ALA A CA 1
ATOM 736 C C . ALA A 1 96 ? -11.300 9.170 0.259 1.00 94.44 96 ALA A C 1
ATOM 738 O O . ALA A 1 96 ? -11.226 10.086 1.078 1.00 94.44 96 ALA A O 1
ATOM 739 N N . ASN A 1 97 ? -12.223 9.120 -0.697 1.00 94.25 97 ASN A N 1
ATOM 740 C CA . ASN A 1 97 ? -13.346 10.054 -0.761 1.00 94.25 97 ASN A CA 1
ATOM 741 C C . ASN A 1 97 ? -14.548 9.532 0.053 1.00 94.25 97 ASN A C 1
ATOM 743 O O . ASN A 1 97 ? -14.545 8.407 0.557 1.00 94.25 97 ASN A O 1
ATOM 747 N N . ASP A 1 98 ? -15.615 10.326 0.143 1.00 91.94 98 ASP A N 1
ATOM 748 C CA . ASP A 1 98 ? -16.825 9.952 0.888 1.00 91.94 98 ASP A CA 1
ATOM 749 C C . ASP A 1 98 ? -17.461 8.644 0.405 1.00 91.94 98 ASP A C 1
ATOM 751 O O . ASP A 1 98 ? -17.973 7.861 1.209 1.00 91.94 98 ASP A O 1
ATOM 755 N N . LYS A 1 99 ? -17.414 8.374 -0.904 1.00 91.19 99 LYS A N 1
ATOM 756 C CA . LYS A 1 99 ? -17.937 7.129 -1.474 1.00 91.19 99 LYS A CA 1
ATOM 757 C C . LYS A 1 99 ? -17.118 5.931 -1.002 1.00 91.19 99 LYS A C 1
ATOM 759 O O . LYS A 1 99 ? -17.706 4.923 -0.614 1.00 91.19 99 LYS A O 1
ATOM 764 N N . ASP A 1 100 ? -15.794 6.049 -0.984 1.00 91.38 100 ASP A N 1
ATOM 765 C CA . ASP A 1 100 ? -14.887 5.003 -0.507 1.00 91.38 100 ASP A CA 1
ATOM 766 C C . ASP A 1 100 ? -15.135 4.672 0.972 1.00 91.38 100 ASP A C 1
ATOM 768 O O . ASP A 1 100 ? -15.072 3.509 1.361 1.00 91.38 100 ASP A O 1
ATOM 772 N N . LEU A 1 101 ? -15.458 5.677 1.795 1.00 91.62 101 LEU A N 1
ATOM 773 C CA . LEU A 1 101 ? -15.720 5.511 3.232 1.00 91.62 101 LEU A CA 1
ATOM 774 C C . LEU A 1 101 ? -17.119 4.955 3.545 1.00 91.62 101 LEU A C 1
ATOM 776 O O . LEU A 1 101 ? -17.337 4.404 4.625 1.00 91.62 101 LEU A O 1
ATOM 780 N N . ARG A 1 102 ? -18.075 5.102 2.619 1.00 87.44 102 ARG A N 1
ATOM 781 C CA . ARG A 1 102 ? -19.464 4.630 2.773 1.00 87.44 102 ARG A CA 1
ATOM 782 C C . ARG A 1 102 ? -19.722 3.282 2.105 1.00 87.44 102 ARG A C 1
ATOM 784 O O . ARG A 1 102 ? -20.690 2.612 2.460 1.00 87.44 102 ARG A O 1
ATOM 791 N N . THR A 1 103 ? -18.877 2.883 1.156 1.00 83.94 103 THR A N 1
ATOM 792 C CA . THR A 1 103 ? -19.076 1.667 0.365 1.00 83.94 103 THR A CA 1
ATOM 793 C C . THR A 1 103 ? -18.257 0.515 0.939 1.00 83.94 103 THR A C 1
ATOM 795 O O . THR A 1 103 ? -17.024 0.508 0.906 1.00 83.94 103 THR A O 1
ATOM 798 N N . GLY A 1 104 ? -18.960 -0.493 1.453 1.00 87.81 104 GLY A N 1
ATOM 799 C CA . GLY A 1 104 ? -18.348 -1.763 1.822 1.00 87.81 104 GLY A CA 1
ATOM 800 C C . GLY A 1 104 ? -17.915 -2.568 0.599 1.00 87.81 104 GLY A C 1
ATOM 801 O O . GLY A 1 104 ? -18.255 -2.267 -0.544 1.00 87.81 104 GLY A O 1
ATOM 802 N N . GLY A 1 105 ? -17.142 -3.624 0.822 1.00 90.75 105 GLY A N 1
ATOM 803 C CA . GLY A 1 105 ? -16.683 -4.449 -0.286 1.00 90.75 105 GLY A CA 1
ATOM 804 C C . GLY A 1 105 ? -16.150 -5.804 0.132 1.00 90.75 105 GLY A C 1
ATOM 805 O O . GLY A 1 105 ? -15.671 -6.003 1.249 1.00 90.75 105 GLY A O 1
ATOM 806 N N . LYS A 1 106 ? -16.195 -6.751 -0.810 1.00 92.19 106 LYS A N 1
ATOM 807 C CA . LYS A 1 106 ? -15.590 -8.072 -0.626 1.00 92.19 106 LYS A CA 1
ATOM 808 C C . LYS A 1 106 ? -14.068 -8.003 -0.785 1.00 92.19 106 LYS A C 1
ATOM 810 O O . LYS A 1 106 ? -13.549 -7.421 -1.746 1.00 92.19 106 LYS A O 1
ATOM 815 N N . TYR A 1 107 ? -13.353 -8.653 0.126 1.00 89.75 107 TYR A N 1
ATOM 816 C CA . TYR A 1 107 ? -11.920 -8.922 0.054 1.00 89.75 107 TYR A CA 1
ATOM 817 C C . TYR A 1 107 ? -11.651 -10.349 0.546 1.00 89.75 107 TYR A C 1
ATOM 819 O O . TYR A 1 107 ? -12.116 -10.731 1.615 1.00 89.75 107 TYR A O 1
ATOM 827 N N . LYS A 1 108 ? -10.951 -11.160 -0.262 1.00 88.25 108 LYS A N 1
ATOM 828 C CA . LYS A 1 108 ? -10.681 -12.589 0.010 1.00 88.25 108 LYS A CA 1
ATOM 829 C C . LYS A 1 108 ? -11.914 -13.357 0.530 1.00 88.25 108 LYS A C 1
ATOM 831 O O . LYS A 1 108 ? -11.862 -13.996 1.572 1.00 88.25 108 LYS A O 1
ATOM 836 N N . LYS A 1 109 ? -13.035 -13.268 -0.199 1.00 89.12 109 LYS A N 1
ATOM 837 C CA . LYS A 1 109 ? -14.337 -13.904 0.114 1.00 89.12 109 LYS A CA 1
ATOM 838 C C . LYS A 1 109 ? -15.066 -13.387 1.370 1.00 89.12 109 LYS A C 1
ATOM 840 O O . LYS A 1 109 ? -16.203 -13.787 1.586 1.00 89.12 109 LYS A O 1
ATOM 845 N N . LYS A 1 110 ? -14.494 -12.457 2.141 1.00 90.81 110 LYS A N 1
ATOM 846 C CA . LYS A 1 110 ? -15.149 -11.820 3.296 1.00 90.81 110 LYS A CA 1
ATOM 847 C C . LYS A 1 110 ? -15.629 -10.410 2.953 1.00 90.81 110 LYS A C 1
ATOM 849 O O . LYS A 1 110 ? -14.956 -9.691 2.213 1.00 90.81 110 LYS A O 1
ATOM 854 N N . TYR A 1 111 ? -16.796 -10.019 3.460 1.00 92.25 111 TYR A N 1
ATOM 855 C CA . TYR A 1 111 ? -17.314 -8.656 3.317 1.00 92.25 111 TYR A CA 1
ATOM 856 C C . TYR A 1 111 ? -16.807 -7.762 4.451 1.00 92.25 111 TYR A C 1
ATOM 858 O O . TYR A 1 111 ? -16.721 -8.195 5.600 1.00 92.25 111 TYR A O 1
ATOM 866 N N . TYR A 1 112 ? -16.474 -6.520 4.113 1.00 93.19 112 TYR A N 1
ATOM 867 C CA . TYR A 1 112 ? -15.992 -5.505 5.042 1.00 93.19 112 TYR A CA 1
ATOM 868 C C . TYR A 1 112 ? -16.822 -4.233 4.900 1.00 93.19 112 TYR A C 1
ATOM 870 O O . TYR A 1 112 ? -17.243 -3.886 3.796 1.00 93.19 112 TYR A O 1
ATOM 878 N N . THR A 1 113 ? -17.024 -3.535 6.016 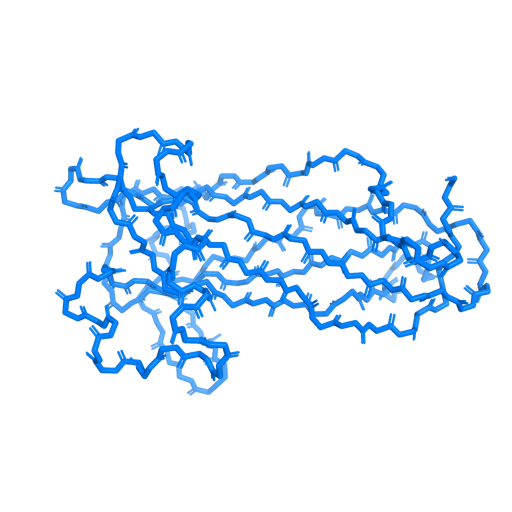1.00 93.88 113 THR A N 1
ATOM 879 C CA . THR A 1 113 ? -17.809 -2.295 6.097 1.00 93.88 113 THR A CA 1
ATOM 880 C C . THR A 1 113 ? -17.196 -1.175 5.268 1.00 93.88 113 THR A C 1
ATOM 882 O O . THR A 1 113 ? -17.925 -0.401 4.661 1.00 93.88 113 THR A O 1
ATOM 885 N N . VAL A 1 114 ? -15.864 -1.118 5.209 1.00 93.94 114 VAL A N 1
ATOM 886 C CA . VAL A 1 114 ? -15.120 -0.204 4.336 1.00 93.94 114 VAL A CA 1
ATOM 887 C C . VAL A 1 114 ? -14.017 -0.988 3.643 1.00 93.94 114 VAL A C 1
ATOM 889 O O . VAL A 1 114 ? -13.301 -1.767 4.281 1.00 93.94 114 VAL A O 1
ATOM 892 N N . LYS A 1 115 ? -13.874 -0.783 2.334 1.00 94.50 115 LYS A N 1
ATOM 893 C CA . LYS A 1 115 ? -12.766 -1.319 1.543 1.00 94.50 115 LYS A CA 1
ATOM 894 C C . LYS A 1 115 ? -12.197 -0.204 0.682 1.00 94.50 115 LYS A C 1
ATOM 896 O O . LYS A 1 115 ? -12.818 0.211 -0.288 1.00 94.50 115 LYS A O 1
ATOM 901 N N . PHE A 1 116 ? -10.968 0.190 0.979 1.00 95.25 116 PHE A N 1
ATOM 902 C CA . PHE A 1 116 ? -10.235 1.171 0.196 1.00 95.25 116 PHE A CA 1
ATOM 903 C C . PHE A 1 116 ? -9.045 0.508 -0.494 1.00 95.25 116 PHE A C 1
ATOM 905 O O . PHE A 1 116 ? -8.291 -0.242 0.120 1.00 95.25 116 PHE A O 1
ATOM 912 N N . THR A 1 117 ? -8.894 0.737 -1.796 1.00 95.06 117 THR A N 1
ATOM 913 C CA . THR A 1 117 ? -7.781 0.200 -2.588 1.00 95.06 117 THR A CA 1
ATOM 914 C C . THR A 1 117 ? -7.033 1.353 -3.225 1.00 95.06 117 THR A C 1
ATOM 916 O O . THR A 1 117 ? -7.636 2.173 -3.920 1.00 95.06 117 THR A O 1
ATOM 919 N N . GLN A 1 118 ? -5.714 1.383 -3.048 1.00 94.38 118 GLN A N 1
ATOM 920 C CA . GLN A 1 118 ? -4.897 2.328 -3.791 1.00 94.38 118 GLN A CA 1
ATOM 921 C C . GLN A 1 118 ? -4.828 1.894 -5.263 1.00 94.38 118 GLN A C 1
ATOM 923 O O . GLN A 1 118 ? -4.442 0.767 -5.572 1.00 94.38 118 GLN A O 1
ATOM 928 N N . THR A 1 119 ? -5.215 2.770 -6.188 1.00 92.75 119 THR A N 1
ATOM 929 C CA . THR A 1 119 ? -5.320 2.463 -7.629 1.00 92.75 119 THR A CA 1
ATOM 930 C C . THR A 1 119 ? -4.568 3.446 -8.525 1.00 92.75 119 THR A C 1
ATOM 932 O O . THR A 1 119 ? -4.341 3.154 -9.707 1.00 92.75 119 THR A O 1
ATOM 935 N N . ASN A 1 120 ? -4.119 4.575 -7.975 1.00 93.75 120 ASN A N 1
ATOM 936 C CA . ASN A 1 120 ? -3.463 5.648 -8.721 1.00 93.75 120 ASN A CA 1
ATOM 937 C C . ASN A 1 120 ? -1.973 5.402 -9.033 1.00 93.75 120 ASN A C 1
ATOM 939 O O . ASN A 1 120 ? -1.400 6.116 -9.849 1.00 93.75 120 ASN A O 1
ATOM 943 N N . MET A 1 121 ? -1.348 4.369 -8.456 1.00 92.19 121 MET A N 1
ATOM 944 C CA . MET A 1 121 ? 0.060 4.034 -8.707 1.00 92.19 121 MET A CA 1
ATOM 945 C C . MET A 1 121 ? 0.298 3.623 -10.168 1.00 92.19 121 MET A C 1
ATOM 947 O O . MET A 1 121 ? -0.094 2.525 -10.579 1.00 92.19 121 MET A O 1
ATOM 951 N N . LYS A 1 122 ? 0.963 4.475 -10.952 1.00 92.31 122 LYS A N 1
ATOM 952 C CA . LYS A 1 122 ? 1.234 4.259 -12.380 1.00 92.31 122 LYS A CA 1
ATOM 953 C C . LYS A 1 122 ? 2.711 4.517 -12.689 1.00 92.31 122 LYS A C 1
ATOM 955 O O . LYS A 1 122 ? 3.084 5.597 -13.129 1.00 92.31 122 LYS A O 1
ATOM 960 N N . TYR A 1 123 ? 3.544 3.502 -12.486 1.00 94.00 123 TYR A N 1
ATOM 961 C CA . TYR A 1 123 ? 4.963 3.539 -12.836 1.00 94.00 123 TYR A CA 1
ATOM 962 C C . TYR A 1 123 ? 5.164 3.118 -14.291 1.00 94.00 123 TYR A C 1
ATOM 964 O O . TYR A 1 123 ? 4.626 2.090 -14.693 1.00 94.00 123 TYR A O 1
ATOM 972 N N . LYS A 1 124 ? 5.896 3.894 -15.094 1.00 93.75 124 LYS A N 1
ATOM 973 C CA . LYS A 1 124 ? 6.194 3.556 -16.495 1.00 93.75 124 LYS A CA 1
ATOM 974 C C . LYS A 1 124 ? 7.353 2.552 -16.543 1.00 93.75 124 LYS A C 1
ATOM 976 O O . LYS A 1 124 ? 8.344 2.727 -15.853 1.00 93.75 124 LYS A O 1
ATOM 981 N N . CYS A 1 125 ? 7.213 1.486 -17.322 1.00 92.62 125 CYS A N 1
ATOM 982 C CA . CYS A 1 125 ? 8.241 0.457 -17.467 1.00 92.62 125 CYS A CA 1
ATOM 983 C C . CYS A 1 125 ? 9.184 0.802 -18.626 1.00 92.62 125 CYS A C 1
ATOM 985 O O . CYS A 1 125 ? 8.730 1.006 -19.756 1.00 92.62 125 CYS A O 1
ATOM 987 N N . LYS A 1 126 ? 10.496 0.811 -18.374 1.00 91.75 126 LYS A N 1
ATOM 988 C CA . LYS A 1 126 ? 11.537 0.994 -19.394 1.00 91.75 126 LYS A CA 1
ATOM 989 C C . LYS A 1 126 ? 11.986 -0.366 -19.936 1.00 91.75 126 LYS A C 1
ATOM 991 O O . LYS A 1 126 ? 12.998 -0.925 -19.526 1.00 91.75 126 LYS A O 1
ATOM 996 N N . GLY A 1 127 ? 11.190 -0.920 -20.847 1.00 88.69 127 GLY A N 1
ATOM 997 C CA . GLY A 1 127 ? 11.432 -2.236 -21.443 1.00 88.69 127 GLY A CA 1
ATOM 998 C C . GLY A 1 127 ? 10.868 -3.402 -20.624 1.00 88.69 127 GLY A C 1
ATOM 999 O O . GLY A 1 127 ? 10.215 -3.219 -19.594 1.00 88.69 127 GLY A O 1
ATOM 1000 N N . THR A 1 128 ? 11.104 -4.615 -21.124 1.00 88.44 128 THR A N 1
ATOM 1001 C CA . THR A 1 128 ? 10.444 -5.859 -20.684 1.00 88.44 128 THR A CA 1
ATOM 1002 C C . THR A 1 128 ? 11.353 -6.791 -19.882 1.00 88.44 128 THR A C 1
ATOM 1004 O O . THR A 1 128 ? 10.926 -7.876 -19.481 1.00 88.44 128 THR A O 1
ATOM 1007 N N . LYS A 1 129 ? 12.601 -6.386 -19.609 1.00 91.56 129 LYS A N 1
ATOM 1008 C CA . LYS A 1 129 ? 13.518 -7.170 -18.775 1.00 91.56 129 LYS A CA 1
ATOM 1009 C C . LYS A 1 129 ? 12.916 -7.358 -17.382 1.00 91.56 129 LYS A C 1
ATOM 1011 O O . LYS A 1 129 ? 12.293 -6.453 -16.825 1.00 91.56 129 LYS A O 1
ATOM 1016 N N . LYS A 1 130 ? 13.073 -8.560 -16.824 1.00 93.50 130 LYS A N 1
A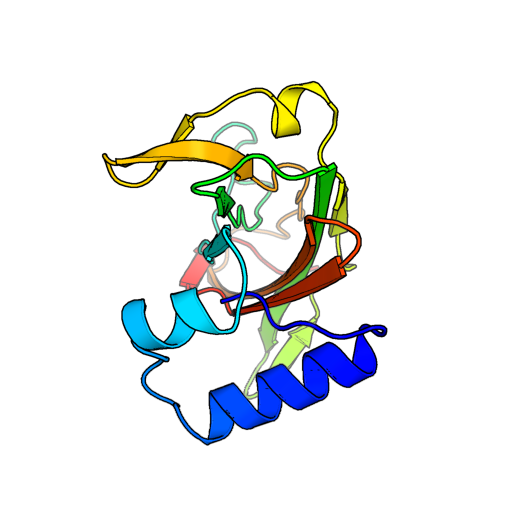TOM 1017 C CA . LYS A 1 130 ? 12.582 -8.869 -15.481 1.00 93.50 130 LYS A CA 1
ATOM 1018 C C . LYS A 1 130 ? 13.465 -8.209 -14.429 1.00 93.50 130 LYS A C 1
ATOM 1020 O O . LYS A 1 130 ? 14.678 -8.402 -14.426 1.00 93.50 130 LYS A O 1
ATOM 1025 N N . HIS A 1 131 ? 12.834 -7.494 -13.507 1.00 93.94 131 HIS A N 1
ATOM 1026 C CA . HIS A 1 131 ? 13.476 -6.937 -12.321 1.00 93.94 131 HIS A CA 1
ATOM 1027 C C . HIS A 1 131 ? 12.719 -7.369 -11.069 1.00 93.94 131 HIS A C 1
ATOM 1029 O O . HIS A 1 131 ? 11.524 -7.671 -11.121 1.00 93.94 131 HIS A O 1
ATOM 1035 N N . LYS A 1 132 ? 13.427 -7.421 -9.938 1.00 93.62 132 LYS A N 1
ATOM 1036 C CA . LYS A 1 132 ? 12.816 -7.698 -8.638 1.00 93.62 132 LYS A CA 1
ATOM 1037 C C . LYS A 1 132 ? 12.249 -6.401 -8.077 1.00 93.62 132 LYS A C 1
ATOM 1039 O O . LYS A 1 132 ? 12.996 -5.453 -7.849 1.00 93.62 132 LYS A O 1
ATOM 1044 N N . TRP A 1 133 ? 10.947 -6.395 -7.846 1.00 93.62 133 TRP A N 1
ATOM 1045 C CA . TRP A 1 133 ? 10.186 -5.259 -7.349 1.00 93.62 133 TRP A CA 1
ATOM 1046 C C . TRP A 1 133 ? 9.598 -5.562 -5.974 1.00 93.62 133 TRP A C 1
ATOM 1048 O O . TRP A 1 133 ? 9.191 -6.689 -5.692 1.00 93.62 133 TRP A O 1
ATOM 1058 N N . SER A 1 134 ? 9.526 -4.531 -5.142 1.00 91.38 134 SER A N 1
ATOM 1059 C CA . SER A 1 134 ? 8.775 -4.487 -3.889 1.00 91.38 134 SER A CA 1
ATOM 1060 C C . SER A 1 134 ? 8.205 -3.071 -3.715 1.00 91.38 134 SER A C 1
ATOM 1062 O O . SER A 1 134 ? 8.439 -2.178 -4.532 1.00 91.38 134 SER A O 1
ATOM 1064 N N . ALA A 1 135 ? 7.424 -2.854 -2.667 1.00 88.56 135 ALA A N 1
ATOM 1065 C CA . ALA A 1 135 ? 6.922 -1.541 -2.298 1.00 88.56 135 ALA A CA 1
ATOM 1066 C C . ALA A 1 135 ? 6.670 -1.489 -0.795 1.00 88.56 135 ALA A C 1
ATOM 1068 O O . ALA A 1 135 ? 6.212 -2.479 -0.226 1.00 88.56 135 ALA A O 1
ATOM 1069 N N . SER A 1 136 ? 6.908 -0.338 -0.173 1.00 87.12 136 SER A N 1
ATOM 1070 C CA . SER A 1 136 ? 6.320 -0.046 1.136 1.00 87.12 136 SER A CA 1
ATOM 1071 C C . SER A 1 136 ? 5.025 0.715 0.931 1.00 87.12 136 SER A C 1
ATOM 1073 O O . SER A 1 136 ? 4.988 1.654 0.136 1.00 87.12 136 SER A O 1
ATOM 1075 N N . SER A 1 137 ? 3.994 0.331 1.669 1.00 89.88 137 SER A N 1
ATOM 1076 C CA . SER A 1 137 ? 2.728 1.045 1.709 1.00 89.88 137 SER A CA 1
ATOM 1077 C C . SER A 1 137 ? 2.440 1.465 3.139 1.00 89.88 137 SER A C 1
ATOM 1079 O O . SER A 1 137 ? 2.429 0.625 4.039 1.00 89.88 137 SER A O 1
ATOM 1081 N N . ILE A 1 138 ? 2.205 2.757 3.330 1.00 89.69 138 ILE A N 1
ATOM 1082 C CA . ILE A 1 138 ? 1.799 3.356 4.594 1.00 89.69 138 ILE A CA 1
ATOM 1083 C C . ILE A 1 138 ? 0.316 3.689 4.489 1.00 89.69 138 ILE A C 1
ATOM 1085 O O . ILE A 1 138 ? -0.156 4.217 3.485 1.00 89.69 138 ILE A O 1
ATOM 1089 N N . GLY A 1 139 ? -0.440 3.346 5.519 1.00 89.38 139 GLY A N 1
ATOM 1090 C CA . GLY A 1 139 ? -1.833 3.710 5.675 1.00 89.38 139 GLY A CA 1
ATOM 1091 C C . GLY A 1 139 ? -1.992 4.577 6.910 1.00 89.38 139 GLY A C 1
ATOM 1092 O O . GLY A 1 139 ? -1.477 4.237 7.965 1.00 89.38 139 GLY A O 1
ATOM 1093 N N . ARG A 1 140 ? -2.779 5.639 6.801 1.00 92.25 140 ARG A N 1
ATOM 1094 C CA . ARG A 1 140 ? -3.254 6.474 7.900 1.00 92.25 140 ARG A CA 1
ATOM 1095 C C . ARG A 1 140 ? -4.773 6.418 7.947 1.00 92.25 140 ARG A C 1
ATOM 1097 O O . ARG A 1 140 ? -5.435 6.488 6.913 1.00 92.25 140 ARG A O 1
ATOM 1104 N N . LEU A 1 141 ? -5.321 6.301 9.141 1.00 91.38 141 LEU A N 1
ATOM 1105 C CA . LEU A 1 141 ? -6.733 6.093 9.403 1.00 91.38 141 LEU A CA 1
ATOM 1106 C C . LEU A 1 141 ? -7.210 7.078 10.470 1.00 91.38 141 LEU A C 1
ATOM 1108 O O . LEU A 1 141 ? -6.518 7.290 11.460 1.00 91.38 141 LEU A O 1
ATOM 1112 N N . ARG A 1 142 ? -8.406 7.642 10.294 1.00 90.50 142 ARG A N 1
ATOM 1113 C CA . ARG A 1 142 ? -9.124 8.388 11.333 1.00 90.50 142 ARG A CA 1
ATOM 1114 C C . ARG A 1 142 ? -10.314 7.568 11.821 1.00 90.50 142 ARG A C 1
ATOM 1116 O O . ARG A 1 142 ? -11.168 7.166 11.027 1.00 90.50 142 ARG A O 1
ATOM 1123 N N . TYR A 1 143 ? -10.355 7.300 13.122 1.00 89.06 143 TYR A N 1
ATOM 1124 C CA . TYR A 1 143 ? -11.415 6.517 13.754 1.00 89.06 143 TYR A CA 1
ATOM 1125 C C . TYR A 1 143 ? -11.653 7.015 15.181 1.00 89.06 143 TYR A C 1
ATOM 1127 O O . TYR A 1 143 ? -10.721 7.057 15.975 1.00 89.06 143 TYR A O 1
ATOM 1135 N N . GLN A 1 144 ? -12.894 7.408 15.497 1.00 86.81 144 GLN A N 1
ATOM 1136 C CA . GLN A 1 144 ? -13.287 7.920 16.823 1.00 86.81 144 GLN A CA 1
ATOM 1137 C C . GLN A 1 144 ? -12.359 9.038 17.350 1.00 86.81 144 GLN A C 1
ATOM 1139 O O . GLN A 1 144 ? -11.905 8.995 18.486 1.00 86.81 144 GLN A O 1
ATOM 1144 N N . GLY A 1 145 ? -12.017 10.009 16.495 1.00 84.38 145 GLY A N 1
ATOM 1145 C CA . GLY A 1 145 ? -11.117 11.122 16.837 1.00 84.38 145 GLY A CA 1
ATOM 1146 C C . GLY A 1 145 ? -9.619 10.789 16.799 1.00 84.38 145 GLY A C 1
ATOM 1147 O O . GLY A 1 145 ? -8.801 11.697 16.679 1.00 84.38 145 GLY A O 1
ATOM 1148 N N . ARG A 1 146 ? -9.245 9.506 16.792 1.00 86.00 146 ARG A N 1
ATOM 1149 C CA . ARG A 1 146 ? -7.849 9.045 16.848 1.00 86.00 146 ARG A CA 1
ATOM 1150 C C . ARG A 1 146 ? -7.229 8.891 15.465 1.00 86.00 146 ARG A C 1
ATOM 1152 O O . ARG A 1 146 ? -7.934 8.612 14.486 1.00 86.00 146 ARG A O 1
ATOM 1159 N N . THR A 1 147 ? -5.905 9.033 15.398 1.00 88.62 147 THR A N 1
ATOM 1160 C CA . THR A 1 147 ? -5.110 8.724 14.201 1.00 88.62 147 THR A CA 1
ATOM 1161 C C . THR A 1 147 ? -4.410 7.389 14.380 1.00 88.62 147 THR A C 1
ATOM 1163 O O . THR A 1 147 ? -3.671 7.184 15.337 1.00 88.62 147 THR A O 1
ATOM 1166 N N . LEU A 1 148 ? -4.638 6.478 13.439 1.00 88.19 148 LEU A N 1
ATOM 1167 C CA . LEU A 1 148 ? -4.002 5.170 13.425 1.00 88.19 148 LEU A CA 1
ATOM 1168 C C . LEU A 1 148 ? -3.159 5.014 12.157 1.00 88.19 148 LEU A C 1
ATOM 1170 O O . LEU A 1 148 ? -3.536 5.507 11.093 1.00 88.19 148 LEU A O 1
ATOM 1174 N N . TRP A 1 149 ? -2.062 4.269 12.238 1.00 86.06 149 TRP A N 1
ATOM 1175 C CA . TRP A 1 149 ? -1.064 4.133 11.181 1.00 86.06 149 TRP A CA 1
ATOM 1176 C C . TRP A 1 149 ? -0.656 2.684 10.951 1.00 86.06 149 TRP A C 1
ATOM 1178 O O . TRP A 1 149 ? -0.357 1.961 11.886 1.00 86.06 149 TRP A O 1
ATOM 1188 N N . ALA A 1 150 ? -0.584 2.235 9.709 1.00 86.56 150 ALA A N 1
ATOM 1189 C CA . ALA A 1 150 ? -0.067 0.917 9.365 1.00 86.56 150 ALA A CA 1
ATOM 1190 C C . ALA A 1 150 ? 1.025 1.050 8.320 1.00 86.56 150 ALA A C 1
ATOM 1192 O O . ALA A 1 150 ? 0.938 1.898 7.436 1.00 86.56 150 ALA A O 1
ATOM 1193 N N . ARG A 1 151 ? 1.993 0.141 8.357 1.00 84.75 151 ARG A N 1
ATOM 1194 C CA . ARG A 1 151 ? 2.961 -0.050 7.285 1.00 84.75 151 ARG A CA 1
ATOM 1195 C C . ARG A 1 151 ? 2.956 -1.512 6.880 1.00 84.75 151 ARG A C 1
ATOM 1197 O O . ARG A 1 151 ? 2.806 -2.395 7.721 1.00 84.75 151 ARG A O 1
ATOM 1204 N N . VAL A 1 152 ? 3.071 -1.759 5.582 1.00 85.12 152 VAL A N 1
ATOM 1205 C CA . VAL A 1 152 ? 3.276 -3.099 5.032 1.00 85.12 152 VAL A CA 1
ATOM 1206 C C . VAL A 1 152 ? 4.301 -3.053 3.916 1.00 85.12 152 VAL A C 1
ATOM 1208 O O . VAL A 1 152 ? 4.361 -2.092 3.145 1.00 85.12 152 VAL A O 1
ATOM 1211 N N . THR A 1 153 ? 5.063 -4.132 3.795 1.00 83.50 153 THR A N 1
ATOM 1212 C CA . THR A 1 153 ? 5.980 -4.346 2.678 1.00 83.50 153 THR A CA 1
ATOM 1213 C C . THR A 1 153 ? 5.380 -5.368 1.724 1.00 83.50 153 THR A C 1
ATOM 1215 O O . THR A 1 153 ? 4.851 -6.403 2.128 1.00 83.50 153 THR A O 1
ATOM 1218 N N . SER A 1 154 ? 5.416 -5.053 0.435 1.00 86.62 154 SER A N 1
ATOM 1219 C CA . SER A 1 154 ? 4.897 -5.918 -0.618 1.00 86.62 154 SER A CA 1
ATOM 1220 C C . SER A 1 154 ? 5.846 -7.083 -0.890 1.00 86.62 154 SER A C 1
ATOM 1222 O O . SER A 1 154 ? 7.067 -6.895 -0.818 1.00 86.62 154 SER A O 1
ATOM 1224 N N . PRO A 1 155 ? 5.318 -8.271 -1.241 1.00 86.62 155 PRO A N 1
ATOM 1225 C CA . PRO A 1 155 ? 6.158 -9.414 -1.567 1.00 86.62 155 PRO A CA 1
ATOM 1226 C C . PRO A 1 155 ? 7.096 -9.075 -2.727 1.00 86.62 155 PRO A C 1
ATOM 1228 O O . PRO A 1 155 ? 6.732 -8.332 -3.643 1.00 86.62 155 PRO A O 1
ATOM 1231 N N . ILE A 1 156 ? 8.301 -9.637 -2.678 1.00 88.81 156 ILE A N 1
ATOM 1232 C CA . ILE A 1 156 ? 9.299 -9.479 -3.733 1.00 88.81 156 ILE A CA 1
ATOM 1233 C C . ILE A 1 156 ? 8.857 -10.296 -4.942 1.00 88.81 156 ILE A C 1
ATOM 1235 O O . ILE A 1 156 ? 8.788 -11.520 -4.866 1.00 88.81 156 ILE A O 1
ATOM 1239 N N . LEU A 1 157 ? 8.601 -9.629 -6.066 1.00 91.12 157 LEU A N 1
ATOM 1240 C CA . LEU A 1 157 ? 8.198 -10.288 -7.307 1.00 91.12 157 LEU A CA 1
ATOM 1241 C C . LEU A 1 157 ? 9.140 -9.932 -8.453 1.00 91.12 157 LEU A C 1
ATOM 1243 O O . LEU A 1 157 ? 9.574 -8.789 -8.590 1.00 91.12 157 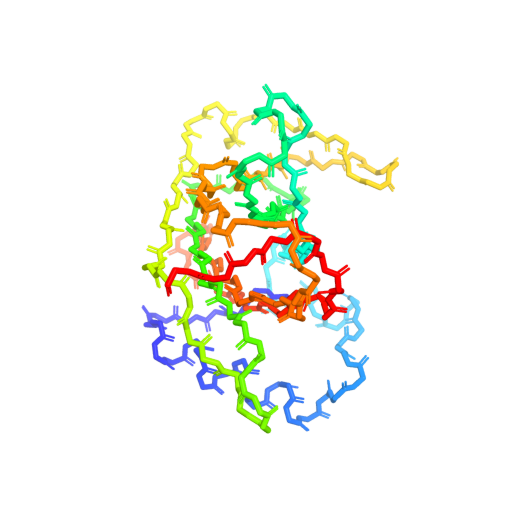LEU A O 1
ATOM 1247 N N . SER A 1 158 ? 9.440 -10.924 -9.292 1.00 94.19 158 SER A N 1
ATOM 1248 C CA . SER A 1 158 ? 10.187 -10.736 -10.536 1.00 94.19 158 SER A CA 1
ATOM 1249 C C . SER A 1 158 ? 9.211 -10.420 -11.666 1.00 94.19 158 SER A C 1
ATOM 1251 O O . SER A 1 158 ? 8.438 -11.287 -12.074 1.00 94.19 158 SER A O 1
ATOM 1253 N N . VAL A 1 159 ? 9.213 -9.177 -12.149 1.00 93.00 159 VAL A N 1
ATOM 1254 C CA . VAL A 1 159 ? 8.208 -8.667 -13.098 1.00 93.00 159 VAL A CA 1
ATOM 1255 C C . VAL A 1 159 ? 8.901 -8.053 -14.318 1.00 93.00 159 VAL A C 1
ATOM 1257 O O . VAL A 1 159 ? 9.895 -7.346 -14.133 1.00 93.00 159 VAL A O 1
ATOM 1260 N N . PRO A 1 160 ? 8.413 -8.303 -15.555 1.00 93.06 160 PRO A N 1
ATOM 1261 C CA . PRO A 1 160 ? 8.955 -7.722 -16.787 1.00 93.06 160 PRO A CA 1
ATOM 1262 C C . PRO A 1 160 ? 8.621 -6.227 -16.885 1.00 93.06 160 PRO A C 1
ATOM 1264 O O . PRO A 1 160 ? 7.687 -5.817 -17.569 1.00 93.06 160 PRO A O 1
ATOM 1267 N N . CYS A 1 161 ? 9.353 -5.420 -16.126 1.00 91.94 161 CYS A N 1
ATOM 1268 C CA . CYS A 1 161 ? 9.220 -3.973 -16.053 1.00 91.94 161 CYS A CA 1
ATOM 1269 C C . CYS A 1 161 ? 10.583 -3.392 -15.673 1.00 91.94 161 CYS A C 1
ATOM 1271 O O . CYS A 1 161 ? 11.027 -3.560 -14.532 1.00 91.94 161 CYS A O 1
ATOM 1273 N N . GLY A 1 162 ? 11.257 -2.755 -16.632 1.00 91.00 162 GLY A N 1
ATOM 1274 C CA . GLY A 1 162 ? 12.538 -2.096 -16.379 1.00 91.00 162 GLY A CA 1
ATOM 1275 C C . GLY A 1 162 ? 12.371 -0.804 -15.570 1.00 91.00 162 GLY A C 1
ATOM 1276 O O . GLY A 1 162 ? 11.401 -0.073 -15.811 1.00 91.00 162 GLY A O 1
ATOM 1277 N N . PRO A 1 163 ? 13.272 -0.513 -14.615 1.00 87.69 163 PRO A N 1
ATOM 1278 C CA . PRO A 1 163 ? 13.283 0.767 -13.924 1.00 87.69 163 PRO A CA 1
ATOM 1279 C C . PRO A 1 163 ? 13.752 1.899 -14.853 1.00 87.69 163 PRO A C 1
ATOM 1281 O O . PRO A 1 163 ? 14.486 1.667 -15.816 1.00 87.69 163 PRO A O 1
ATOM 1284 N N . HIS A 1 164 ? 13.290 3.112 -14.565 1.00 78.50 164 HIS A N 1
ATOM 1285 C CA . HIS A 1 164 ? 13.760 4.359 -15.165 1.00 78.50 164 HIS A CA 1
ATOM 1286 C C . HIS A 1 164 ? 15.122 4.775 -14.629 1.00 78.50 164 HIS A C 1
ATOM 1288 O O . HIS A 1 164 ? 15.326 4.624 -13.403 1.00 78.50 164 HIS A O 1
#

Secondary structure (DSSP, 8-state):
--EE-SSHHHHHHHHHHHHHH-TT---HHHHHHHS-SEEEE----EE-GGGTT-EEE---EEEESS--SEEEEEEEEEEEETTEEEEEEEEEEEE--HHHHH--EEETTEEESEEEE-----EEPSSS-EEEEEEEEEEEEEETTEEEEEEEEPPPEEEE----

Foldseek 3Di:
DWAFDPDPVVRVVVQVVQCVVCVVDDDPVVCPVGAAFKDKAWFAKAADVVVVSQWIDTKIKMFGQDQFDWKKKKKWKWWDDPPDTHTFDDIDMDIDDPCQRQDWDDDPNDIGRGMDIDDPHTHGFPFFAWTWMKMKMKMWTGHPNTIIIDIDIHDTDTGRGHTD

Organism: Brevibacterium aurantiacum (NCBI:txid273384)

Radius of gyration: 16.2 Å; chains: 1; bounding box: 42×26×44 Å